Protein AF-A0A1G7CC05-F1 (afdb_monomer_lite)

InterPro domains:
  IPR002177 DNA-bind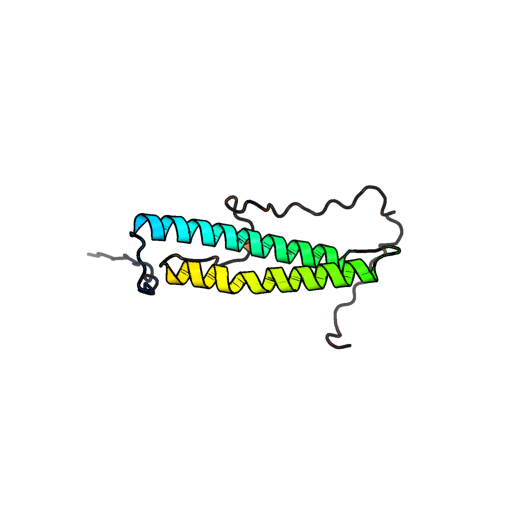ing protein Dps [PR01346] (52-68)
  IPR002177 DNA-binding protein Dps [PR01346] (76-92)
  IPR002177 DNA-binding protein Dps [PTHR42932] (4-104)
  IPR002177 DNA-binding protein Dps [cd01043] (36-100)
  IPR008331 Ferritin/DPS domain [PF00210] (36-103)
  IPR009078 Ferritin-like superfamily [SSF47240] (16-101)
  IPR012347 Ferritin-like [G3DSA:1.20.1260.10] (1-117)

pLDDT: mean 76.28, std 23.36, range [32.84, 98.62]

Sequence (134 aa):
MANTDSNRKGAAATNVTTPTDLGEDARREVSAGRTKLLADVFALFAKTKNFHWHVSGPHFRDYHLLLDDQAALVFAMIDPVAERARKLGGTTLRSIGEIASPQATLRQRRIVRGPGVNARGVATRQRIASDVHA

Foldseek 3Di:
DDDDDDPPPDPDDPQLAADDPDDLVRLAVLLVVLQLVLLQLVLLLVVLVVCLVPDDDPCNVVSNVVSVVVSVVSVVVNVVSQVSSRNSRHHHDDDPVSSCDPSHPNHPDPPDDPPPPDPDDPPDDDDDDDDDDD

Organism: NCBI:txid416944

Radius of gyration: 21.97 Å; chains: 1; bounding box: 52×51×57 Å

Secondary structure (DSSP, 8-state):
--------------------S--HHHHHHHHHHHHHHHHHHHHHHHHHHHHHHH--STTHHHHHHHHHHHHHHHHHHHHHHHHHHHHTT-----SHHHHTSTT-SS-----PPPTT------------------

Structure (mmCIF, N/CA/C/O backbone):
data_AF-A0A1G7CC05-F1
#
_entry.id   AF-A0A1G7CC05-F1
#
loop_
_atom_site.group_PDB
_atom_site.id
_atom_site.type_symbol
_atom_site.label_atom_id
_atom_site.label_alt_id
_atom_site.label_comp_id
_atom_site.label_asym_id
_atom_site.label_entity_id
_atom_site.label_seq_id
_atom_site.pdbx_PDB_ins_code
_atom_site.Cartn_x
_atom_site.Cartn_y
_atom_site.Cartn_z
_atom_site.occupancy
_atom_site.B_iso_or_equiv
_atom_site.auth_seq_id
_atom_site.auth_comp_id
_atom_site.auth_asym_id
_atom_site.auth_atom_id
_atom_site.pdbx_PDB_model_num
ATOM 1 N N . MET A 1 1 ? -20.043 40.626 31.666 1.00 44.69 1 MET A N 1
ATOM 2 C CA . MET A 1 1 ? -20.289 40.551 30.205 1.00 44.69 1 MET A CA 1
ATOM 3 C C . MET A 1 1 ? -18.911 40.538 29.549 1.00 44.69 1 MET A C 1
ATOM 5 O O . MET A 1 1 ? -18.160 41.449 29.838 1.00 44.69 1 MET A O 1
ATOM 9 N N . ALA A 1 2 ? -18.437 39.532 28.818 1.00 41.53 2 ALA A N 1
ATOM 10 C CA . AL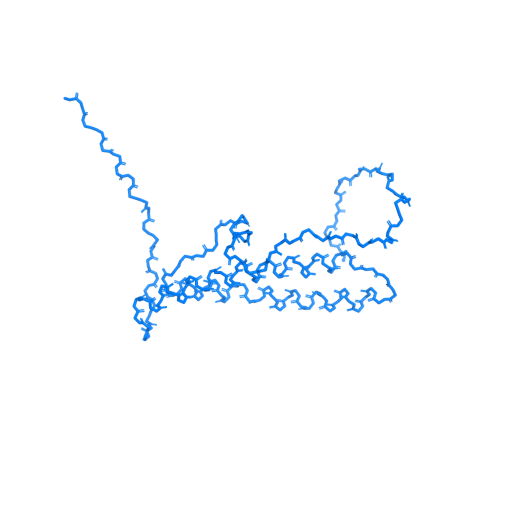A A 1 2 ? -19.110 38.563 27.965 1.00 41.53 2 ALA A CA 1
ATOM 11 C C . ALA A 1 2 ? -18.487 37.154 28.090 1.00 41.53 2 ALA A C 1
ATOM 13 O O . ALA A 1 2 ? -17.284 37.003 28.278 1.00 41.53 2 ALA A O 1
ATOM 14 N N . ASN A 1 3 ? -19.351 36.147 27.975 1.00 41.22 3 ASN A N 1
ATOM 15 C CA . ASN A 1 3 ? -19.036 34.736 27.779 1.00 41.22 3 ASN A CA 1
ATOM 16 C C . ASN A 1 3 ? -18.858 34.503 26.270 1.00 41.22 3 ASN A C 1
ATOM 18 O O . ASN A 1 3 ? -19.730 34.911 25.503 1.00 41.22 3 ASN A O 1
ATOM 22 N N . THR A 1 4 ? -17.771 33.863 25.840 1.00 46.50 4 THR A N 1
ATOM 23 C CA . THR A 1 4 ? -17.672 33.314 24.479 1.00 46.50 4 THR A CA 1
ATOM 24 C C . THR A 1 4 ? -17.233 31.859 24.546 1.00 46.50 4 THR A C 1
ATOM 26 O O . THR A 1 4 ? -16.058 31.509 24.619 1.00 46.50 4 THR A O 1
ATOM 29 N N . ASP A 1 5 ? -18.263 31.022 24.545 1.00 47.34 5 ASP A N 1
ATOM 30 C CA . ASP A 1 5 ? -18.245 29.603 24.247 1.00 47.34 5 ASP A CA 1
ATOM 31 C C . ASP A 1 5 ? -17.523 29.350 22.914 1.00 47.34 5 ASP A C 1
ATOM 33 O O . ASP A 1 5 ? -17.874 29.903 21.870 1.00 47.34 5 ASP A O 1
ATOM 37 N N . SER A 1 6 ? -16.483 28.525 22.945 1.00 46.16 6 SER A N 1
ATOM 38 C CA . SER A 1 6 ? -15.867 27.979 21.736 1.00 46.16 6 SER A CA 1
ATOM 39 C C . SER A 1 6 ? -15.562 26.497 21.920 1.00 46.16 6 SER A C 1
ATOM 41 O O . SER A 1 6 ? -14.482 25.999 21.605 1.00 46.16 6 SER A O 1
ATOM 43 N N . ASN A 1 7 ? -16.572 25.755 22.376 1.00 39.16 7 ASN A N 1
ATOM 44 C CA . ASN A 1 7 ? -16.609 24.308 22.232 1.00 39.16 7 ASN A CA 1
ATOM 45 C C . ASN A 1 7 ? -16.863 23.922 20.762 1.00 39.16 7 ASN A C 1
ATOM 47 O O . ASN A 1 7 ? -17.963 23.516 20.380 1.00 39.16 7 ASN A O 1
ATOM 51 N N . ARG A 1 8 ? -15.836 24.025 19.908 1.00 44.06 8 ARG A N 1
ATOM 52 C CA . ARG A 1 8 ? -15.834 23.315 18.619 1.00 44.06 8 ARG A CA 1
ATOM 53 C C . ARG A 1 8 ? -15.673 21.823 18.897 1.00 44.06 8 ARG A C 1
ATOM 55 O O . ARG A 1 8 ? -14.576 21.276 18.798 1.00 44.06 8 ARG A O 1
ATOM 62 N N . LYS A 1 9 ? -16.781 21.156 19.226 1.00 41.19 9 LYS A N 1
ATOM 63 C CA . LYS A 1 9 ? -16.885 19.699 19.133 1.00 41.19 9 LYS A CA 1
ATOM 64 C C . LYS A 1 9 ? -16.595 19.317 17.684 1.00 41.19 9 LYS A C 1
ATOM 66 O O . LYS A 1 9 ? -17.393 19.600 16.793 1.00 41.19 9 LYS A O 1
ATOM 71 N N . GLY A 1 10 ? -15.416 18.740 17.449 1.00 35.50 10 GLY A N 1
ATOM 72 C CA . GLY A 1 10 ? -15.043 18.183 16.156 1.00 35.50 10 GLY A CA 1
ATOM 73 C C . GLY A 1 10 ? -16.144 17.247 15.672 1.00 35.50 10 GLY A C 1
ATOM 74 O O . GLY A 1 10 ? -16.654 16.445 16.454 1.00 35.50 10 GLY A O 1
ATOM 75 N N . ALA A 1 11 ? -16.541 17.402 14.409 1.00 43.50 11 ALA A N 1
ATOM 76 C CA . ALA A 1 11 ? -17.566 16.589 13.773 1.00 43.50 11 ALA A CA 1
ATOM 77 C C . ALA A 1 11 ? -17.272 15.104 14.030 1.00 43.50 11 ALA A C 1
ATOM 79 O O . ALA A 1 11 ? -16.280 14.561 13.538 1.00 43.50 11 ALA A O 1
ATOM 80 N N . ALA A 1 12 ? -18.105 14.473 14.859 1.00 47.12 12 ALA A N 1
ATOM 81 C CA . ALA A 1 12 ? -18.017 13.054 15.139 1.00 47.12 12 ALA A CA 1
ATOM 82 C C . ALA A 1 12 ? -18.187 12.316 13.810 1.00 47.12 12 ALA A C 1
ATOM 84 O O . ALA A 1 12 ? -19.224 12.437 13.156 1.00 47.12 12 ALA A O 1
ATOM 85 N N . ALA A 1 13 ? -17.141 11.606 13.384 1.00 53.72 13 ALA A N 1
ATOM 86 C CA . ALA A 1 13 ? -17.218 10.727 12.231 1.00 53.72 13 ALA A CA 1
ATOM 87 C C . ALA A 1 13 ? -18.408 9.787 12.451 1.00 53.72 13 ALA A C 1
ATOM 89 O O . ALA A 1 13 ? -18.490 9.125 13.485 1.00 53.72 13 ALA A O 1
ATOM 90 N N . THR A 1 14 ? -19.353 9.783 11.516 1.00 52.47 14 THR A N 1
ATOM 91 C CA . THR A 1 14 ? -20.531 8.924 11.577 1.00 52.47 14 THR A CA 1
ATOM 92 C C . THR A 1 14 ? -20.066 7.476 11.709 1.00 52.47 14 THR A C 1
ATOM 94 O O . THR A 1 14 ? -19.380 6.942 10.834 1.00 52.47 14 THR A O 1
ATOM 97 N N . ASN A 1 15 ? -20.372 6.860 12.853 1.00 59.22 15 ASN A N 1
ATOM 98 C CA . ASN A 1 15 ? -20.041 5.466 13.104 1.00 59.22 15 ASN A CA 1
ATOM 99 C C . ASN A 1 15 ? -20.805 4.616 12.090 1.00 59.22 15 ASN A C 1
ATOM 101 O O . ASN A 1 15 ? -22.032 4.546 12.123 1.00 59.22 15 ASN A O 1
ATOM 105 N N . VAL A 1 16 ? -20.077 3.986 11.169 1.00 63.00 16 VAL A N 1
ATOM 106 C CA . VAL A 1 16 ? -20.636 2.946 10.306 1.00 63.00 16 VAL A CA 1
ATOM 107 C C . VAL A 1 16 ? -20.851 1.728 11.200 1.00 63.00 16 VAL A C 1
ATOM 109 O O . VAL A 1 16 ? -19.927 0.955 11.455 1.00 63.00 16 VAL A O 1
ATOM 112 N N . THR A 1 17 ? -22.050 1.605 11.764 1.00 65.12 17 THR A N 1
ATOM 113 C CA . THR A 1 17 ? -22.405 0.515 12.676 1.00 65.12 17 THR A CA 1
ATOM 114 C C . THR A 1 17 ? -22.606 -0.769 11.872 1.00 65.12 17 THR A C 1
ATOM 116 O O . THR A 1 17 ? -23.705 -1.056 11.407 1.00 65.12 17 THR A O 1
ATOM 119 N N . THR A 1 18 ? -21.528 -1.529 11.668 1.00 74.50 18 THR A N 1
ATOM 120 C CA . THR A 1 18 ? -21.580 -2.833 10.988 1.00 74.50 18 THR A CA 1
ATOM 121 C C . THR A 1 18 ? -21.705 -3.949 12.031 1.00 74.50 18 THR A C 1
ATOM 123 O O . THR A 1 18 ? -20.905 -3.957 12.971 1.00 74.50 18 THR A O 1
ATOM 126 N N . PRO A 1 19 ? -22.650 -4.900 11.891 1.00 80.94 19 PRO A N 1
ATOM 127 C CA . PRO A 1 19 ? -22.725 -6.070 12.765 1.00 80.94 19 PRO A CA 1
ATOM 128 C C . PRO A 1 19 ? -21.405 -6.854 12.770 1.00 80.94 19 PRO A C 1
ATOM 130 O O . PRO A 1 19 ? -20.817 -7.105 11.716 1.00 80.94 19 PRO A O 1
ATOM 133 N N . THR A 1 20 ? -20.914 -7.214 13.955 1.00 83.31 20 THR A N 1
ATOM 134 C CA . THR A 1 20 ? -19.677 -7.983 14.135 1.00 83.31 20 THR A CA 1
ATOM 135 C C . THR A 1 20 ? -19.671 -8.654 15.505 1.00 83.31 20 THR A C 1
ATOM 137 O O . THR A 1 20 ? -20.104 -8.049 16.480 1.00 83.31 20 THR A O 1
ATOM 140 N N . ASP A 1 21 ? -19.073 -9.842 15.600 1.00 89.12 21 ASP A N 1
ATOM 141 C CA . ASP A 1 21 ? -18.927 -10.589 16.866 1.00 89.12 21 ASP A CA 1
ATOM 142 C C . ASP A 1 21 ? -17.755 -10.088 17.735 1.00 89.12 21 ASP A C 1
ATOM 144 O O . ASP A 1 21 ? -17.330 -10.737 18.686 1.00 89.12 21 ASP A O 1
ATOM 148 N N . LEU A 1 22 ? -17.184 -8.931 17.385 1.00 87.88 22 LEU A N 1
ATOM 149 C CA . LEU A 1 22 ? -16.033 -8.354 18.070 1.00 87.88 22 LEU A CA 1
ATOM 150 C C . LEU A 1 22 ? -16.507 -7.339 19.107 1.00 87.88 22 LEU A C 1
ATOM 152 O O . LEU A 1 22 ? -17.237 -6.404 18.774 1.00 87.88 22 LEU A O 1
ATOM 156 N N . GLY A 1 23 ? -16.014 -7.479 20.339 1.00 90.56 23 GLY A N 1
ATOM 157 C CA . GLY A 1 23 ? -16.150 -6.447 21.365 1.00 90.56 23 GLY A CA 1
ATOM 158 C C . GLY A 1 23 ? -15.454 -5.141 20.964 1.00 90.56 23 GLY A C 1
ATOM 159 O O . GLY A 1 23 ? -14.579 -5.123 20.095 1.00 90.56 23 GLY A O 1
ATOM 160 N N . GLU A 1 24 ? -15.827 -4.038 21.610 1.00 89.44 24 GLU A N 1
ATOM 161 C CA . GLU A 1 24 ? -15.354 -2.692 21.252 1.00 89.44 24 GLU A CA 1
ATOM 162 C C . GLU A 1 24 ? -13.821 -2.559 21.289 1.00 89.44 24 GLU A C 1
ATOM 164 O O . GLU A 1 24 ? -13.220 -1.994 20.374 1.00 89.44 24 GLU A O 1
ATOM 169 N N . ASP A 1 25 ? -13.165 -3.151 22.292 1.00 91.25 25 ASP A N 1
ATOM 170 C CA . ASP A 1 25 ? -11.702 -3.151 22.394 1.00 91.25 25 ASP A CA 1
ATOM 171 C C . ASP A 1 25 ? -11.031 -3.865 21.220 1.00 91.25 25 ASP A C 1
ATOM 173 O O . ASP A 1 25 ? -10.124 -3.310 20.594 1.00 91.25 25 ASP A O 1
ATOM 177 N N . ALA A 1 26 ? -11.535 -5.046 20.856 1.00 91.75 26 ALA A N 1
ATOM 178 C CA . ALA A 1 26 ? -11.024 -5.809 19.723 1.00 91.75 26 ALA A CA 1
ATOM 179 C C . ALA A 1 26 ? -11.246 -5.063 18.398 1.00 91.75 26 ALA A C 1
ATOM 181 O O . ALA A 1 26 ? -10.363 -5.030 17.540 1.00 91.75 26 ALA A O 1
ATOM 182 N N . ARG A 1 27 ? -12.401 -4.405 18.224 1.00 92.12 27 ARG A N 1
ATOM 183 C CA . ARG A 1 27 ? -12.670 -3.570 17.041 1.00 92.12 27 ARG A CA 1
ATOM 184 C C . ARG A 1 27 ? -11.682 -2.415 16.937 1.00 92.12 27 ARG A C 1
ATOM 186 O O . ARG A 1 27 ? -11.122 -2.191 15.859 1.00 92.12 27 ARG A O 1
ATOM 193 N N . ARG A 1 28 ? -11.438 -1.711 18.046 1.00 90.38 28 ARG A N 1
ATOM 194 C CA . ARG A 1 28 ? -10.483 -0.600 18.107 1.00 90.38 28 ARG A CA 1
ATOM 195 C C . ARG A 1 28 ? -9.075 -1.069 17.752 1.00 90.38 28 ARG A C 1
ATOM 197 O O . ARG A 1 28 ? -8.465 -0.485 16.858 1.00 90.38 28 ARG A O 1
ATOM 204 N N . GLU A 1 29 ? -8.593 -2.136 18.382 1.00 92.75 29 GLU A N 1
ATOM 205 C CA . GLU A 1 29 ? -7.252 -2.678 18.139 1.00 92.75 29 GLU A CA 1
ATOM 206 C C . GLU A 1 29 ? -7.072 -3.143 16.687 1.00 92.75 29 GLU A C 1
ATOM 208 O O . GLU A 1 29 ? -6.135 -2.718 16.005 1.00 92.75 29 GLU A O 1
ATOM 213 N N . VAL A 1 30 ? -8.011 -3.939 16.165 1.00 92.50 30 VAL A N 1
ATOM 214 C CA . VAL A 1 30 ? -7.947 -4.442 14.785 1.00 92.50 30 VAL A CA 1
ATOM 215 C C . VAL A 1 30 ? -8.033 -3.297 13.775 1.00 92.50 30 VAL A C 1
ATOM 217 O O . VAL A 1 30 ? -7.315 -3.304 12.773 1.00 92.50 30 VAL A O 1
ATOM 220 N N . SER A 1 31 ? -8.887 -2.298 14.012 1.00 92.69 31 SER A N 1
ATOM 221 C CA . SER A 1 31 ? -8.996 -1.142 13.116 1.00 92.69 31 SER A CA 1
ATOM 222 C C . SER A 1 31 ? -7.712 -0.301 13.102 1.00 92.69 31 SER A C 1
ATOM 224 O O . SER A 1 31 ? -7.244 0.065 12.023 1.00 92.69 31 SER A O 1
ATOM 226 N N . ALA A 1 32 ? -7.076 -0.091 14.259 1.00 91.06 32 ALA A N 1
ATOM 227 C CA . ALA A 1 32 ? -5.790 0.595 14.358 1.00 91.06 32 ALA A CA 1
ATOM 228 C C . ALA A 1 32 ? -4.669 -0.184 13.644 1.00 91.06 32 ALA A C 1
ATOM 230 O O . ALA A 1 32 ? -3.907 0.397 12.864 1.00 91.06 32 ALA A O 1
ATOM 231 N N . GLY A 1 33 ? -4.613 -1.508 13.832 1.00 92.25 33 GLY A N 1
ATOM 232 C CA . GLY A 1 33 ? -3.682 -2.384 13.116 1.00 92.25 33 GLY A CA 1
ATOM 233 C C . GLY A 1 33 ? -3.869 -2.330 11.596 1.00 92.25 33 GLY A C 1
ATOM 234 O O . GLY A 1 33 ? -2.891 -2.277 10.850 1.00 92.25 33 GLY A O 1
ATOM 235 N N . ARG A 1 34 ? -5.118 -2.254 11.121 1.00 93.31 34 ARG A N 1
ATOM 236 C CA . ARG A 1 34 ? -5.426 -2.100 9.689 1.00 93.31 34 ARG A CA 1
ATOM 237 C C . ARG A 1 34 ? -5.008 -0.747 9.131 1.00 93.31 34 ARG A C 1
ATOM 239 O O . ARG A 1 34 ? -4.515 -0.705 8.011 1.00 93.31 34 ARG A O 1
ATOM 246 N N . THR A 1 35 ? -5.139 0.338 9.888 1.00 92.12 35 THR A N 1
ATOM 247 C CA . THR A 1 35 ? -4.650 1.657 9.452 1.00 92.12 35 THR A CA 1
ATOM 248 C C . THR A 1 35 ? -3.126 1.681 9.329 1.00 92.12 35 THR A C 1
ATOM 250 O O . THR A 1 35 ? -2.600 2.251 8.373 1.00 92.12 35 THR A O 1
ATOM 253 N N . LYS A 1 36 ? -2.408 0.985 10.220 1.00 92.31 36 LYS A N 1
ATOM 254 C CA . LYS A 1 36 ? -0.962 0.762 10.075 1.00 92.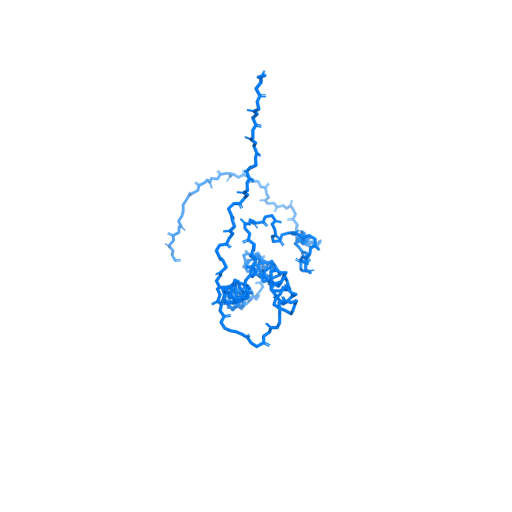31 36 LYS A CA 1
ATOM 255 C C . LYS A 1 36 ? -0.630 -0.081 8.837 1.00 92.31 36 LYS A C 1
ATOM 257 O O . LYS A 1 36 ? 0.232 0.308 8.053 1.00 92.31 36 LYS A O 1
ATOM 262 N N . LEU A 1 37 ? -1.333 -1.198 8.636 1.00 93.88 37 LEU A N 1
ATOM 263 C CA . LEU A 1 37 ? -1.164 -2.041 7.448 1.00 93.88 37 LEU A CA 1
ATOM 264 C C . LEU A 1 37 ? -1.417 -1.248 6.160 1.00 93.88 37 LEU A C 1
ATOM 266 O O . LEU A 1 37 ? -0.665 -1.386 5.204 1.00 93.88 37 LEU A O 1
ATOM 270 N N . LEU A 1 38 ? -2.435 -0.386 6.141 1.00 95.38 38 LEU A N 1
ATOM 271 C CA . LEU A 1 38 ? -2.747 0.466 4.998 1.00 95.38 38 LEU A CA 1
ATOM 272 C C . LEU A 1 38 ? -1.561 1.369 4.628 1.00 95.38 38 LEU A C 1
ATOM 274 O O . LEU A 1 38 ? -1.234 1.487 3.449 1.00 95.38 38 LEU A O 1
ATOM 278 N N . ALA A 1 39 ? -0.880 1.956 5.619 1.00 94.44 39 ALA A N 1
ATOM 279 C CA . ALA A 1 39 ? 0.325 2.753 5.378 1.00 94.44 39 ALA A CA 1
ATOM 280 C C . ALA A 1 39 ? 1.448 1.907 4.762 1.00 94.44 39 ALA A C 1
ATOM 282 O O . ALA A 1 39 ? 2.088 2.335 3.800 1.00 94.44 39 ALA A O 1
ATOM 283 N N . ASP A 1 40 ? 1.636 0.683 5.257 1.00 94.25 40 ASP A N 1
ATOM 284 C CA . ASP A 1 40 ? 2.626 -0.250 4.718 1.00 94.25 40 ASP A CA 1
ATOM 285 C C . ASP A 1 40 ? 2.294 -0.669 3.273 1.00 94.25 40 ASP A C 1
ATOM 287 O O . ASP A 1 40 ? 3.182 -0.667 2.421 1.00 94.25 40 ASP A O 1
ATOM 291 N N . VAL A 1 41 ? 1.024 -0.938 2.951 1.00 95.69 41 VAL A N 1
ATOM 292 C CA . VAL A 1 41 ? 0.578 -1.279 1.585 1.00 95.69 41 VAL A CA 1
ATOM 293 C C . VAL A 1 41 ? 0.824 -0.118 0.617 1.00 95.69 41 VAL A C 1
ATOM 295 O O . VAL A 1 41 ? 1.395 -0.329 -0.454 1.00 95.69 41 VAL A O 1
ATOM 298 N N . PHE A 1 42 ? 0.485 1.118 0.997 1.00 95.56 42 PHE A N 1
ATOM 299 C CA . PHE A 1 42 ? 0.797 2.300 0.184 1.00 95.56 42 PHE A CA 1
ATOM 300 C C . PHE A 1 42 ? 2.305 2.483 -0.018 1.00 95.56 42 PHE A C 1
ATOM 302 O O . PHE A 1 42 ? 2.756 2.778 -1.129 1.00 95.56 42 PHE A O 1
ATOM 309 N N . ALA A 1 43 ? 3.098 2.307 1.042 1.00 93.94 43 ALA A N 1
ATOM 310 C CA . ALA A 1 43 ? 4.547 2.418 0.956 1.00 93.94 43 ALA A CA 1
ATOM 311 C C . ALA A 1 43 ? 5.149 1.337 0.049 1.00 93.94 43 ALA A C 1
ATOM 313 O O . ALA A 1 43 ? 6.061 1.630 -0.728 1.00 93.94 43 ALA A O 1
ATOM 314 N N . LEU A 1 44 ? 4.636 0.107 0.119 1.00 95.06 44 LEU A N 1
ATOM 315 C CA . LEU A 1 44 ? 5.047 -0.988 -0.751 1.00 95.06 44 LEU A CA 1
ATOM 316 C C . LEU A 1 44 ? 4.699 -0.689 -2.211 1.00 95.06 44 LEU A C 1
ATOM 318 O O . LEU A 1 44 ? 5.589 -0.747 -3.053 1.00 95.06 44 LEU A O 1
ATOM 322 N N . PHE A 1 45 ? 3.460 -0.281 -2.497 1.00 96.56 45 PHE A N 1
ATOM 323 C CA . PHE A 1 45 ? 3.026 0.094 -3.846 1.00 96.56 45 PHE A CA 1
ATOM 324 C C . PHE A 1 45 ? 3.933 1.169 -4.458 1.00 96.56 45 PHE A C 1
ATOM 326 O O . PHE A 1 45 ? 4.477 0.995 -5.552 1.00 96.56 45 PHE A O 1
ATOM 333 N N . ALA A 1 46 ? 4.161 2.258 -3.717 1.00 95.19 46 ALA A N 1
ATOM 334 C CA . ALA A 1 46 ? 4.998 3.362 -4.172 1.00 95.19 46 ALA A CA 1
ATOM 335 C C . ALA A 1 46 ? 6.447 2.922 -4.447 1.00 95.19 46 ALA A C 1
ATOM 337 O O . ALA A 1 46 ? 7.067 3.392 -5.406 1.00 95.19 46 ALA A O 1
ATOM 338 N N . LYS A 1 47 ? 6.992 2.010 -3.632 1.00 94.38 47 LYS A N 1
ATOM 339 C CA . LYS A 1 47 ? 8.329 1.438 -3.845 1.00 94.38 47 LYS A CA 1
ATOM 340 C C . LYS A 1 47 ? 8.377 0.555 -5.083 1.00 94.38 47 LYS A C 1
ATOM 342 O O . LYS A 1 47 ? 9.292 0.718 -5.884 1.00 94.38 47 LYS A O 1
ATOM 347 N N . THR A 1 48 ? 7.406 -0.336 -5.261 1.00 96.38 48 THR A N 1
ATOM 348 C CA . THR A 1 48 ? 7.354 -1.237 -6.418 1.00 96.38 48 THR A CA 1
ATOM 349 C C . THR A 1 48 ? 7.281 -0.442 -7.720 1.00 96.38 48 THR A C 1
ATOM 351 O O . THR A 1 48 ? 8.088 -0.679 -8.620 1.00 96.38 48 THR A O 1
ATOM 354 N N . LYS A 1 49 ? 6.423 0.588 -7.792 1.00 97.62 49 LYS A N 1
ATOM 355 C CA . LYS A 1 49 ? 6.376 1.484 -8.960 1.00 97.62 49 LYS A CA 1
ATOM 356 C C . LYS A 1 49 ? 7.670 2.271 -9.152 1.00 97.62 49 LYS A C 1
ATOM 358 O O . LYS A 1 49 ? 8.125 2.408 -10.283 1.00 97.62 49 LYS A O 1
ATOM 363 N N . ASN A 1 50 ? 8.317 2.709 -8.069 1.00 95.75 50 ASN A N 1
ATOM 364 C CA . ASN A 1 50 ? 9.639 3.328 -8.170 1.00 95.75 50 ASN A CA 1
ATOM 365 C C . ASN A 1 50 ? 10.669 2.393 -8.811 1.00 95.75 50 ASN A C 1
ATOM 367 O O . ASN A 1 50 ? 11.407 2.840 -9.685 1.00 95.75 50 ASN A O 1
ATOM 371 N N . PHE A 1 51 ? 10.723 1.118 -8.420 1.00 95.62 51 PHE A N 1
ATOM 372 C CA . PHE A 1 51 ? 11.614 0.153 -9.067 1.00 95.62 51 PHE A CA 1
ATOM 373 C C . PHE A 1 51 ? 11.231 -0.081 -10.527 1.00 95.62 51 PHE A C 1
ATOM 375 O O . PHE A 1 51 ? 12.103 -0.043 -11.385 1.00 95.62 51 PHE A O 1
ATOM 382 N N . HIS A 1 52 ? 9.944 -0.238 -10.827 1.00 96.75 52 HIS A N 1
ATOM 383 C CA . HIS A 1 52 ? 9.447 -0.411 -12.193 1.00 96.75 52 HIS A CA 1
ATOM 384 C C . HIS A 1 52 ? 9.857 0.744 -13.126 1.00 96.75 52 HIS A C 1
ATOM 386 O O . HIS A 1 52 ? 10.240 0.501 -14.269 1.00 96.75 52 HIS A O 1
ATOM 392 N N . TRP A 1 53 ? 9.838 1.991 -12.641 1.00 97.88 53 TRP A N 1
ATOM 393 C CA . TRP A 1 53 ? 10.259 3.157 -13.428 1.00 97.88 53 TRP A CA 1
ATOM 394 C C . TRP A 1 53 ? 11.775 3.270 -13.613 1.00 97.88 53 TRP A C 1
ATOM 396 O O . TRP A 1 53 ? 12.223 3.864 -14.589 1.00 97.88 53 TRP A O 1
ATOM 406 N N . HIS A 1 54 ? 12.568 2.744 -12.675 1.00 95.56 54 HIS A N 1
ATOM 407 C CA . HIS A 1 54 ? 14.021 2.960 -12.640 1.00 95.56 54 HIS A CA 1
ATOM 408 C C . HIS A 1 54 ? 14.852 1.692 -12.890 1.00 95.56 54 HIS A C 1
ATOM 410 O O . HIS A 1 54 ? 16.084 1.754 -12.852 1.00 95.56 54 HIS A O 1
ATOM 416 N N . VAL A 1 55 ? 14.215 0.544 -13.131 1.00 94.50 55 VAL A N 1
ATOM 417 C CA . VAL A 1 55 ? 14.908 -0.689 -13.514 1.00 94.50 55 VAL A CA 1
ATOM 418 C C . VAL A 1 55 ? 15.573 -0.507 -14.880 1.00 94.50 55 VAL A C 1
ATOM 420 O O . VAL A 1 55 ? 15.049 0.160 -15.765 1.00 94.50 55 VAL A O 1
ATOM 423 N N . SER A 1 56 ? 16.767 -1.072 -15.042 1.00 93.38 56 SER A N 1
ATOM 424 C CA . SER A 1 56 ? 17.556 -1.021 -16.277 1.00 93.38 56 SER A CA 1
ATOM 425 C C . SER A 1 56 ? 18.461 -2.255 -16.374 1.00 93.38 56 SER A C 1
ATOM 427 O O . SER A 1 56 ? 18.681 -2.942 -15.376 1.00 93.38 56 SER A O 1
ATOM 429 N N . GLY A 1 57 ? 18.975 -2.550 -17.571 1.00 95.19 57 GLY A N 1
ATOM 430 C CA . GLY A 1 57 ? 19.884 -3.674 -17.829 1.00 95.19 57 GLY A CA 1
ATOM 431 C C . GLY A 1 57 ? 19.311 -4.737 -18.780 1.00 95.19 57 GLY A C 1
ATOM 432 O O . GLY A 1 57 ? 18.218 -4.553 -19.315 1.00 95.19 57 GLY A O 1
ATOM 433 N N . PRO A 1 58 ? 20.034 -5.856 -18.995 1.00 96.56 58 PRO A N 1
ATOM 434 C CA . PRO A 1 58 ? 19.673 -6.886 -19.981 1.00 96.56 58 PRO A CA 1
ATOM 435 C C . PRO A 1 58 ? 18.290 -7.522 -19.776 1.00 96.56 58 PRO A C 1
ATOM 437 O O . PRO A 1 58 ? 17.671 -7.970 -20.732 1.00 96.56 58 PRO A O 1
ATOM 440 N N . HIS A 1 59 ? 17.790 -7.515 -18.538 1.00 94.19 59 HIS A N 1
ATOM 441 C CA . HIS A 1 59 ? 16.486 -8.067 -18.153 1.00 94.19 59 HIS A CA 1
ATOM 442 C C . HIS A 1 59 ? 15.418 -6.984 -17.928 1.00 94.19 59 HIS A C 1
ATOM 444 O O . HIS A 1 59 ? 14.446 -7.216 -17.211 1.00 94.19 59 HIS A O 1
ATOM 450 N N . PHE A 1 60 ? 15.604 -5.783 -18.497 1.00 96.81 60 PHE A N 1
ATOM 451 C CA . PHE A 1 60 ? 14.706 -4.641 -18.295 1.00 96.81 60 PHE A CA 1
ATOM 452 C C . PHE A 1 60 ? 13.235 -5.014 -18.488 1.00 96.81 60 PHE A C 1
ATOM 454 O O . PHE A 1 60 ? 12.435 -4.778 -17.592 1.00 96.81 60 PHE A O 1
ATOM 461 N N . ARG A 1 61 ? 12.892 -5.621 -19.631 1.00 96.94 61 ARG A N 1
ATOM 462 C CA . ARG A 1 61 ? 11.501 -5.920 -19.988 1.00 96.94 61 ARG A CA 1
ATOM 463 C C . ARG A 1 61 ? 10.835 -6.837 -18.964 1.00 96.94 61 ARG A C 1
ATOM 465 O O . ARG A 1 61 ? 9.747 -6.523 -18.495 1.00 96.94 61 ARG A O 1
ATOM 472 N N . ASP A 1 62 ? 11.493 -7.933 -18.606 1.00 97.31 62 ASP A N 1
ATOM 473 C CA . ASP A 1 62 ? 10.914 -8.948 -17.724 1.00 97.31 62 ASP A CA 1
ATOM 474 C C . ASP A 1 62 ? 10.691 -8.390 -16.319 1.00 97.31 62 ASP A C 1
ATOM 476 O O . ASP A 1 62 ? 9.610 -8.545 -15.754 1.00 97.31 62 ASP A O 1
ATOM 480 N N . TYR A 1 63 ? 11.671 -7.659 -15.777 1.00 97.12 63 TYR A N 1
ATOM 481 C CA . TYR A 1 63 ? 11.508 -7.014 -14.476 1.00 97.12 63 TYR A CA 1
ATOM 482 C C . TYR A 1 63 ? 10.517 -5.854 -14.509 1.00 97.12 63 TYR A C 1
ATOM 484 O O . TYR A 1 63 ? 9.777 -5.672 -13.547 1.00 97.12 63 TYR A O 1
ATOM 492 N N . HIS A 1 64 ? 10.472 -5.079 -15.592 1.00 97.25 64 HIS A N 1
ATOM 493 C CA . HIS A 1 64 ? 9.519 -3.985 -15.737 1.00 97.25 64 HIS A CA 1
ATOM 494 C C . HIS A 1 64 ? 8.076 -4.501 -15.698 1.00 97.25 64 HIS A C 1
ATOM 496 O O . HIS A 1 64 ? 7.276 -3.969 -14.929 1.00 97.25 64 HIS A O 1
ATOM 502 N N . LEU A 1 65 ? 7.770 -5.566 -16.446 1.00 98.38 65 LEU A N 1
ATOM 503 C CA . LEU A 1 65 ? 6.446 -6.195 -16.446 1.00 98.38 65 LEU A CA 1
ATOM 504 C C . LEU A 1 65 ? 6.134 -6.861 -15.100 1.00 98.38 65 LEU A C 1
ATOM 506 O O . LEU A 1 65 ? 5.094 -6.581 -14.514 1.00 98.38 65 LEU A O 1
ATOM 510 N N . LEU A 1 66 ? 7.069 -7.644 -14.550 1.00 98.19 66 LEU A N 1
ATOM 511 C CA . LEU A 1 66 ? 6.892 -8.298 -13.249 1.00 98.19 66 LEU A CA 1
ATOM 512 C C . LEU A 1 66 ? 6.581 -7.295 -12.129 1.00 98.19 66 LEU A C 1
ATOM 514 O O . LEU A 1 66 ? 5.708 -7.534 -11.296 1.00 98.19 66 LEU A O 1
ATOM 518 N N . LEU A 1 67 ? 7.310 -6.178 -12.081 1.00 98.12 67 LEU A N 1
ATOM 519 C CA . LEU A 1 67 ? 7.096 -5.148 -11.067 1.00 98.12 67 LEU A CA 1
ATOM 520 C C . LEU A 1 67 ? 5.764 -4.413 -11.276 1.00 98.12 67 LEU A C 1
ATOM 522 O O . LEU A 1 67 ? 5.177 -3.961 -10.295 1.00 98.12 67 LEU A O 1
ATOM 526 N N . ASP A 1 68 ? 5.272 -4.297 -12.511 1.00 98.38 68 ASP A N 1
ATOM 527 C CA . ASP A 1 68 ? 3.955 -3.707 -12.768 1.00 98.38 68 ASP A CA 1
ATOM 528 C C . ASP A 1 68 ? 2.822 -4.633 -12.317 1.00 98.38 68 ASP A C 1
ATOM 530 O O . ASP A 1 68 ? 1.931 -4.197 -11.586 1.00 98.38 68 ASP A O 1
ATOM 534 N N . ASP A 1 69 ? 2.924 -5.928 -12.627 1.00 98.62 69 ASP A N 1
ATOM 535 C CA . ASP A 1 69 ? 1.980 -6.950 -12.162 1.00 98.62 69 ASP A CA 1
ATOM 536 C C . ASP A 1 69 ? 1.922 -6.985 -10.627 1.00 98.62 69 ASP A C 1
ATOM 538 O O . ASP A 1 69 ? 0.850 -6.959 -10.017 1.00 98.62 69 ASP A O 1
ATOM 542 N N . GLN A 1 70 ? 3.085 -6.962 -9.970 1.00 98.44 70 GLN A N 1
ATOM 543 C CA . GLN A 1 70 ? 3.160 -6.875 -8.511 1.00 98.44 70 GLN A CA 1
ATOM 544 C C . GLN A 1 70 ? 2.546 -5.577 -7.981 1.00 98.44 70 GLN A C 1
ATOM 546 O O . GLN A 1 70 ? 1.841 -5.602 -6.970 1.00 98.44 70 GLN A O 1
ATOM 551 N N . ALA A 1 71 ? 2.790 -4.439 -8.634 1.00 98.31 71 ALA A N 1
ATOM 552 C CA . ALA A 1 71 ? 2.201 -3.171 -8.221 1.00 98.31 71 ALA A CA 1
ATOM 553 C C . ALA A 1 71 ? 0.671 -3.191 -8.342 1.00 98.31 71 ALA A C 1
ATOM 555 O O . ALA A 1 71 ? 0.003 -2.689 -7.439 1.00 98.31 71 ALA A O 1
ATOM 556 N N . ALA A 1 72 ? 0.117 -3.810 -9.388 1.00 98.50 72 ALA A N 1
ATOM 557 C CA . ALA A 1 72 ? -1.324 -3.980 -9.553 1.00 98.50 72 ALA A CA 1
ATOM 558 C C . ALA A 1 72 ? -1.932 -4.827 -8.423 1.00 98.50 72 ALA A C 1
ATOM 560 O O . ALA A 1 72 ? -2.934 -4.429 -7.823 1.00 98.50 72 ALA A O 1
ATOM 561 N N . LEU A 1 73 ? -1.284 -5.940 -8.058 1.00 98.31 73 LEU A N 1
ATOM 562 C CA . LEU A 1 73 ? -1.707 -6.772 -6.925 1.00 98.31 73 LEU A CA 1
ATOM 563 C C . LEU A 1 73 ? -1.675 -5.997 -5.600 1.00 98.31 73 LEU A C 1
ATOM 565 O O . LEU A 1 73 ? -2.610 -6.089 -4.807 1.00 98.31 73 LEU A O 1
ATOM 569 N N . VAL A 1 74 ? -0.627 -5.202 -5.361 1.00 97.81 74 VAL A N 1
ATOM 570 C CA . VAL A 1 74 ? -0.526 -4.388 -4.138 1.00 97.81 74 VAL A CA 1
ATOM 571 C C . VAL A 1 74 ? -1.558 -3.263 -4.124 1.00 97.81 74 VAL A C 1
ATOM 573 O O . VAL A 1 74 ? -2.169 -3.013 -3.085 1.00 97.81 74 VAL A O 1
ATOM 576 N N . PHE A 1 75 ? -1.802 -2.618 -5.264 1.00 97.94 75 PHE A N 1
ATOM 577 C CA . PHE A 1 75 ? -2.816 -1.575 -5.395 1.00 97.94 75 PHE A CA 1
ATOM 578 C C . PHE A 1 75 ? -4.218 -2.106 -5.077 1.00 97.94 75 PHE A C 1
ATOM 580 O O . PHE A 1 75 ? -4.954 -1.480 -4.313 1.00 97.94 75 PHE A O 1
ATOM 587 N N . ALA A 1 76 ? -4.551 -3.302 -5.567 1.00 98.12 76 ALA A N 1
ATOM 588 C CA . ALA A 1 76 ? -5.829 -3.957 -5.297 1.00 98.12 76 ALA A CA 1
ATOM 589 C C . ALA A 1 76 ? -6.067 -4.265 -3.803 1.00 98.12 76 ALA A C 1
ATOM 591 O O . ALA A 1 76 ? -7.211 -4.445 -3.392 1.00 98.12 76 ALA A O 1
ATOM 592 N N . MET A 1 77 ? -5.020 -4.294 -2.967 1.00 97.12 77 MET A N 1
ATOM 593 C CA . MET A 1 77 ? -5.162 -4.477 -1.516 1.00 97.12 77 MET A CA 1
ATOM 594 C C . MET A 1 77 ? -5.538 -3.194 -0.762 1.00 97.12 77 MET A C 1
ATOM 596 O O . MET A 1 77 ? -6.032 -3.285 0.364 1.00 97.12 77 MET A O 1
ATOM 600 N N . ILE A 1 78 ? -5.305 -2.009 -1.336 1.00 95.94 78 ILE A N 1
ATOM 601 C CA . ILE A 1 78 ? -5.465 -0.722 -0.636 1.00 95.94 78 ILE A CA 1
ATOM 602 C C . ILE A 1 78 ? -6.907 -0.532 -0.158 1.00 95.94 78 ILE A C 1
ATOM 604 O O . ILE A 1 78 ? -7.145 -0.295 1.030 1.00 95.94 78 ILE A O 1
ATOM 608 N N . ASP A 1 79 ? -7.862 -0.660 -1.076 1.00 96.88 79 ASP A N 1
ATOM 609 C CA . ASP A 1 79 ? -9.268 -0.381 -0.800 1.00 96.88 79 ASP A CA 1
ATOM 610 C C . ASP A 1 79 ? -9.891 -1.390 0.189 1.00 96.88 79 ASP A C 1
ATOM 612 O O . ASP A 1 79 ? -10.364 -0.957 1.245 1.00 96.88 79 ASP A O 1
ATOM 616 N N . PRO A 1 80 ? -9.760 -2.723 0.009 1.00 97.06 80 PRO A N 1
ATOM 617 C CA . PRO A 1 80 ? -10.285 -3.692 0.974 1.00 97.06 80 PRO A CA 1
ATOM 618 C C . PRO A 1 80 ? -9.736 -3.516 2.399 1.00 97.06 80 PRO A C 1
ATOM 620 O O . PRO A 1 80 ? -10.458 -3.725 3.383 1.00 97.06 80 PRO A O 1
ATOM 623 N N . VAL A 1 81 ? -8.463 -3.125 2.545 1.00 95.62 81 VAL A N 1
ATOM 624 C CA . VAL A 1 81 ? -7.858 -2.859 3.860 1.00 95.62 81 VAL A CA 1
ATOM 625 C C . VAL A 1 81 ? -8.464 -1.604 4.492 1.00 95.62 81 VAL A C 1
ATOM 627 O O . VAL A 1 81 ? -8.845 -1.645 5.670 1.00 95.62 81 VAL A O 1
ATOM 630 N N . ALA A 1 82 ? -8.587 -0.520 3.723 1.00 95.44 82 ALA A N 1
ATOM 631 C CA . ALA A 1 82 ? -9.163 0.742 4.180 1.00 95.44 82 ALA A CA 1
ATOM 632 C C . ALA A 1 82 ? -10.644 0.590 4.551 1.00 95.44 82 ALA A C 1
ATOM 634 O O . ALA A 1 82 ? -11.047 0.941 5.667 1.00 95.44 82 ALA A O 1
ATOM 635 N N . GLU A 1 83 ? -11.447 -0.001 3.666 1.00 95.06 83 GLU A N 1
ATOM 636 C CA . GLU A 1 83 ? -12.866 -0.236 3.909 1.00 95.06 83 GLU A CA 1
ATOM 637 C C . GLU A 1 83 ? -13.090 -1.088 5.153 1.00 95.06 83 GLU A C 1
ATOM 639 O O . GLU A 1 83 ? -13.991 -0.810 5.947 1.00 95.06 83 GLU A O 1
ATOM 644 N N . ARG A 1 84 ? -12.271 -2.126 5.369 1.00 92.69 84 ARG A N 1
ATOM 645 C CA . ARG A 1 84 ? -12.445 -2.981 6.545 1.00 92.69 8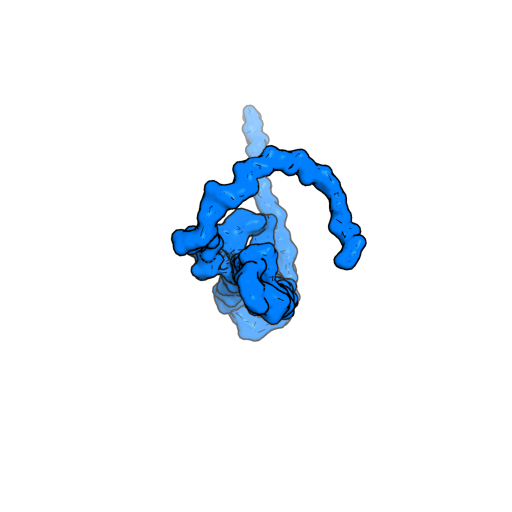4 ARG A CA 1
ATOM 646 C C . ARG A 1 84 ? -12.107 -2.255 7.844 1.00 92.69 84 ARG A C 1
ATOM 648 O O . ARG A 1 84 ? -12.786 -2.491 8.842 1.00 92.69 84 ARG A O 1
ATOM 655 N N . ALA A 1 85 ? -11.115 -1.364 7.842 1.00 92.12 85 ALA A N 1
ATOM 656 C CA . ALA A 1 85 ? -10.854 -0.499 8.992 1.00 92.12 85 ALA A CA 1
ATOM 657 C C . ALA A 1 85 ? -12.069 0.397 9.297 1.00 92.12 85 ALA A C 1
ATOM 659 O O . ALA A 1 85 ? -12.495 0.476 10.451 1.00 92.12 85 ALA A O 1
ATOM 660 N N . ARG A 1 86 ? -12.686 0.987 8.259 1.00 93.31 86 ARG A N 1
ATOM 661 C CA . ARG A 1 86 ? -13.899 1.815 8.389 1.00 93.31 86 ARG A CA 1
ATOM 662 C C . ARG A 1 86 ? -15.118 1.025 8.865 1.00 93.31 86 ARG A C 1
ATOM 664 O O . ARG A 1 86 ? -15.827 1.505 9.744 1.00 93.31 86 ARG A O 1
ATOM 671 N N . LYS A 1 87 ? -15.343 -0.186 8.342 1.00 91.75 87 LYS A N 1
ATOM 672 C CA . LYS A 1 87 ? -16.455 -1.079 8.736 1.00 91.75 87 LYS A CA 1
ATOM 673 C C . LYS A 1 87 ? -16.392 -1.472 10.217 1.00 91.75 87 LYS A C 1
ATOM 675 O O . LYS A 1 87 ? -17.427 -1.688 10.834 1.00 91.75 87 LYS A O 1
ATOM 680 N N . LEU A 1 88 ? -15.193 -1.526 10.804 1.00 90.31 88 LEU A N 1
ATOM 681 C CA . LEU A 1 88 ? -15.007 -1.773 12.239 1.00 90.31 88 LEU A CA 1
ATOM 682 C C . LEU A 1 88 ? -15.233 -0.526 13.114 1.00 90.31 88 LEU A C 1
ATOM 684 O O . LEU A 1 88 ? -15.260 -0.655 14.337 1.00 90.31 88 LEU A O 1
ATOM 688 N N . GLY A 1 89 ? -15.448 0.652 12.520 1.00 87.81 89 GLY A N 1
ATOM 689 C CA . GLY A 1 89 ? -15.617 1.932 13.221 1.00 87.81 89 GLY A CA 1
ATOM 690 C C . GLY A 1 89 ? -14.327 2.747 13.371 1.00 87.81 89 GLY A C 1
ATOM 691 O O . GLY A 1 89 ? -14.355 3.832 13.942 1.00 87.81 89 GLY A O 1
ATOM 692 N N . GLY A 1 90 ? -13.197 2.262 12.848 1.00 87.31 90 GLY A N 1
ATOM 693 C CA . GLY A 1 90 ? -11.934 2.997 12.882 1.00 87.31 90 GLY A CA 1
ATOM 694 C C . GLY A 1 90 ? -11.828 4.066 11.794 1.00 87.31 90 GLY A C 1
ATOM 695 O O . GLY A 1 90 ? -12.578 4.086 10.817 1.00 87.31 90 GLY A O 1
ATOM 696 N N . THR A 1 91 ? -10.845 4.952 11.934 1.00 90.56 91 THR A N 1
ATOM 697 C CA . THR A 1 91 ? -10.464 5.928 10.903 1.00 90.56 91 THR A CA 1
ATOM 698 C C . THR A 1 91 ? -9.242 5.450 10.125 1.00 90.56 91 THR A C 1
ATOM 700 O O . THR A 1 91 ? -8.405 4.735 10.667 1.00 90.56 91 THR A O 1
ATOM 703 N N . THR A 1 92 ? -9.104 5.890 8.877 1.00 92.06 92 THR A N 1
ATOM 704 C CA . THR A 1 92 ? -7.990 5.538 7.982 1.00 92.06 92 THR A CA 1
ATOM 705 C C . THR A 1 92 ? -7.057 6.723 7.752 1.00 92.06 92 THR A C 1
ATOM 707 O O . THR A 1 92 ? -7.309 7.815 8.266 1.00 92.06 92 THR A O 1
ATOM 710 N N . LEU A 1 93 ? -6.018 6.500 6.940 1.00 92.62 93 LEU A N 1
ATOM 711 C CA . LEU A 1 93 ? -5.118 7.547 6.468 1.00 92.62 93 LEU A CA 1
ATOM 712 C C . LEU A 1 93 ? -5.892 8.666 5.756 1.00 92.62 93 LEU A C 1
ATOM 714 O O . LEU A 1 93 ? -6.832 8.396 5.003 1.00 92.62 93 LEU A O 1
ATOM 718 N N . ARG A 1 94 ? -5.480 9.910 5.985 1.00 92.06 94 ARG A N 1
ATOM 719 C CA . ARG A 1 94 ? -6.093 11.140 5.454 1.00 92.06 94 ARG A CA 1
ATOM 720 C C . ARG A 1 94 ? -5.113 12.018 4.689 1.00 92.06 94 ARG A C 1
ATOM 722 O O . ARG A 1 94 ? -5.515 13.017 4.101 1.00 92.06 94 ARG A O 1
ATOM 729 N N . SER A 1 95 ? -3.830 11.676 4.703 1.00 91.81 95 SER A N 1
ATOM 730 C CA . SER A 1 95 ? -2.805 12.412 3.973 1.00 91.81 95 SER A CA 1
ATOM 731 C C . SER A 1 95 ? -1.627 11.517 3.605 1.00 91.81 95 SER A C 1
ATOM 733 O O . SER A 1 95 ? -1.382 10.486 4.230 1.00 91.81 95 SER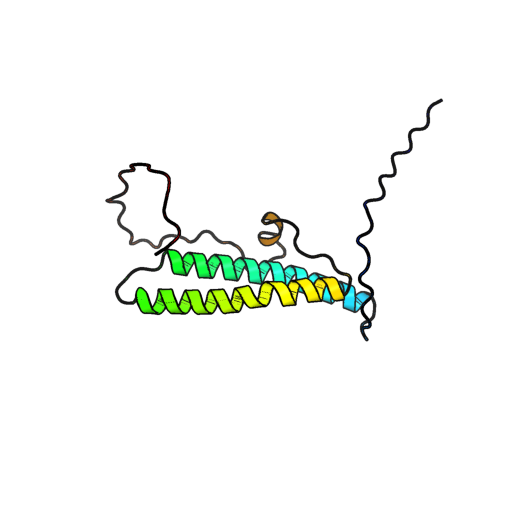 A O 1
ATOM 735 N N . ILE A 1 96 ? -0.846 11.951 2.613 1.00 88.75 96 ILE A N 1
ATOM 736 C CA . ILE A 1 96 ? 0.400 11.276 2.224 1.00 88.75 96 ILE A CA 1
ATOM 737 C C . ILE A 1 96 ? 1.407 11.271 3.386 1.00 88.75 96 ILE A C 1
ATOM 739 O O . ILE A 1 96 ? 2.144 10.303 3.557 1.00 88.75 96 ILE A O 1
ATOM 743 N N . GLY A 1 97 ? 1.412 12.315 4.222 1.00 88.50 97 GLY A N 1
ATOM 744 C CA . GLY A 1 97 ? 2.284 12.391 5.397 1.00 88.50 97 GLY A CA 1
ATOM 745 C C . GLY A 1 97 ? 2.046 11.253 6.394 1.00 88.50 97 GLY A C 1
ATOM 746 O O . GLY A 1 97 ? 2.993 10.760 7.002 1.00 88.50 97 GLY A O 1
ATOM 747 N N . GLU A 1 98 ? 0.809 10.767 6.503 1.00 89.81 98 GLU A N 1
ATOM 748 C CA . GLU A 1 98 ? 0.466 9.654 7.394 1.00 89.81 98 GLU A CA 1
ATOM 749 C C . GLU A 1 98 ? 0.975 8.298 6.884 1.00 89.81 98 GLU A C 1
ATOM 751 O O . GLU A 1 98 ? 1.258 7.419 7.696 1.00 89.81 98 GLU A O 1
ATOM 756 N N . ILE A 1 99 ? 1.198 8.139 5.571 1.00 87.69 99 ILE A N 1
ATOM 757 C CA . ILE A 1 99 ? 1.862 6.948 5.004 1.00 87.69 99 ILE A CA 1
ATOM 758 C C . ILE A 1 99 ? 3.305 6.847 5.527 1.00 87.69 99 ILE A C 1
ATOM 760 O O . ILE A 1 99 ? 3.818 5.756 5.760 1.00 87.69 99 ILE A O 1
ATOM 764 N N . ALA A 1 100 ? 3.967 7.990 5.734 1.00 80.50 100 ALA A N 1
ATOM 765 C CA . ALA A 1 100 ? 5.335 8.071 6.244 1.00 80.50 100 ALA A CA 1
ATOM 766 C C . ALA A 1 100 ? 5.421 8.114 7.785 1.00 80.50 100 ALA A C 1
ATOM 768 O O . ALA A 1 100 ? 6.515 8.289 8.331 1.00 80.50 100 ALA A O 1
ATOM 769 N N . SER A 1 101 ? 4.291 7.959 8.486 1.00 73.81 101 SER A N 1
ATOM 770 C CA . SER A 1 101 ? 4.222 7.975 9.951 1.00 73.81 101 SER A CA 1
ATOM 771 C C . SER A 1 101 ? 5.188 6.951 10.576 1.00 73.81 101 SER A C 1
ATOM 773 O O . SER A 1 101 ? 5.355 5.857 10.032 1.00 73.81 101 SER A O 1
ATOM 775 N N . PRO A 1 102 ? 5.786 7.228 11.756 1.00 61.19 102 PRO A N 1
ATOM 776 C CA . PRO A 1 102 ? 6.646 6.278 12.475 1.00 61.19 102 PRO A CA 1
ATOM 777 C C . PRO A 1 102 ? 5.999 4.921 12.767 1.00 61.19 102 PRO A C 1
ATOM 779 O O . PRO A 1 102 ? 6.705 3.960 13.064 1.00 61.19 102 PRO A O 1
ATOM 782 N N . GLN A 1 103 ? 4.670 4.860 12.717 1.00 62.16 103 GLN A N 1
ATOM 783 C CA . GLN A 1 103 ? 3.890 3.652 12.950 1.00 62.16 103 GLN A CA 1
ATOM 784 C C . GLN A 1 103 ? 3.965 2.677 11.770 1.00 62.16 103 GLN A C 1
ATOM 786 O O . GLN A 1 103 ? 3.812 1.478 11.999 1.00 62.16 103 GLN A O 1
ATOM 791 N N . ALA A 1 104 ? 4.236 3.154 10.548 1.00 70.50 104 ALA A N 1
ATOM 792 C CA . ALA A 1 104 ? 4.467 2.302 9.387 1.00 70.50 104 ALA A CA 1
ATOM 793 C C . ALA A 1 104 ? 5.741 1.466 9.588 1.00 70.50 104 ALA A C 1
ATOM 795 O O . ALA A 1 104 ? 6.806 1.976 9.954 1.00 70.50 104 ALA A O 1
ATOM 796 N N . THR A 1 105 ? 5.632 0.165 9.347 1.00 74.56 105 THR A N 1
ATOM 797 C CA . THR A 1 105 ? 6.753 -0.776 9.438 1.00 74.56 105 THR A CA 1
ATOM 798 C C . THR A 1 105 ? 7.693 -0.596 8.249 1.00 74.56 105 THR A C 1
ATOM 800 O O . THR A 1 105 ? 8.921 -0.610 8.386 1.00 74.56 105 THR A O 1
ATOM 803 N N . LEU A 1 106 ? 7.125 -0.376 7.063 1.00 70.25 106 LEU A N 1
ATOM 804 C CA . LEU A 1 106 ? 7.858 -0.174 5.826 1.00 70.25 106 LEU A CA 1
ATOM 805 C C . LEU A 1 106 ? 8.303 1.279 5.711 1.00 70.25 106 LEU A C 1
ATOM 807 O O . LEU A 1 106 ? 7.677 2.111 5.059 1.00 70.25 106 LEU A O 1
ATOM 811 N N . ARG A 1 107 ? 9.474 1.578 6.277 1.00 67.25 107 ARG A N 1
ATOM 812 C CA . ARG A 1 107 ? 10.072 2.909 6.124 1.00 67.25 107 ARG A CA 1
ATOM 813 C C . ARG A 1 107 ? 10.314 3.245 4.655 1.00 67.25 107 ARG A C 1
ATOM 815 O O . ARG A 1 107 ? 10.964 2.480 3.935 1.00 67.25 107 ARG A O 1
ATOM 822 N N . GLN A 1 108 ? 9.863 4.422 4.238 1.00 61.09 108 GLN A N 1
ATOM 823 C CA . GLN A 1 108 ? 10.230 5.081 2.983 1.00 61.09 108 GLN A CA 1
ATOM 824 C C . GLN A 1 108 ? 11.714 5.502 3.057 1.00 61.09 108 GLN A C 1
ATOM 826 O O . GLN A 1 108 ? 12.042 6.661 3.291 1.00 61.09 108 GLN A O 1
ATOM 831 N N . ARG A 1 109 ? 12.647 4.544 2.973 1.00 64.75 109 ARG A N 1
ATOM 832 C CA . ARG A 1 109 ? 14.080 4.858 2.883 1.00 64.75 109 ARG A CA 1
ATOM 833 C C . ARG A 1 109 ? 14.375 5.398 1.487 1.00 64.75 109 ARG A C 1
ATOM 835 O O . ARG A 1 109 ? 13.857 4.873 0.504 1.00 64.75 109 ARG A O 1
ATOM 842 N N . ARG A 1 1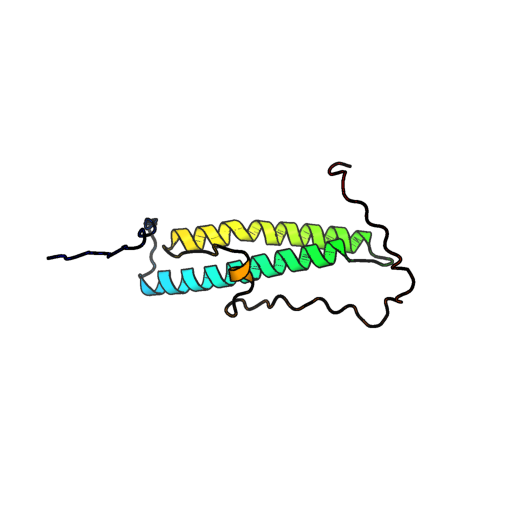10 ? 15.242 6.412 1.406 1.00 58.47 110 ARG A N 1
ATOM 843 C CA . ARG A 1 110 ? 15.784 6.897 0.132 1.00 58.47 110 ARG A CA 1
ATOM 844 C C . ARG A 1 110 ? 16.402 5.713 -0.612 1.00 58.47 110 ARG A C 1
ATOM 846 O O . ARG A 1 110 ? 17.228 5.004 -0.039 1.00 58.47 110 ARG A O 1
ATOM 853 N N . ILE A 1 111 ? 16.018 5.515 -1.870 1.00 57.22 111 ILE A N 1
ATOM 854 C CA . ILE A 1 111 ? 16.702 4.570 -2.753 1.00 57.22 111 ILE A CA 1
ATOM 855 C C . ILE A 1 111 ? 18.124 5.110 -2.939 1.00 57.22 111 ILE A C 1
ATOM 857 O O . ILE A 1 111 ? 18.330 6.160 -3.552 1.00 57.22 111 ILE A O 1
ATOM 861 N N . VAL A 1 112 ? 19.105 4.448 -2.329 1.00 50.25 112 VAL A N 1
ATOM 862 C CA . VAL A 1 112 ? 20.520 4.768 -2.524 1.00 50.25 112 VAL A CA 1
ATOM 863 C C . VAL A 1 112 ? 20.889 4.264 -3.916 1.00 50.25 112 VAL A C 1
ATOM 865 O O . VAL A 1 112 ? 20.788 3.068 -4.180 1.00 50.25 112 VAL A O 1
ATOM 868 N N . ARG A 1 113 ? 21.294 5.164 -4.824 1.00 51.72 113 ARG A N 1
ATOM 869 C CA . ARG A 1 113 ? 21.967 4.747 -6.063 1.00 51.72 113 ARG A CA 1
ATOM 870 C C . ARG A 1 113 ? 23.230 3.990 -5.655 1.00 51.72 113 ARG A C 1
ATOM 872 O O . ARG A 1 113 ? 24.065 4.556 -4.953 1.00 51.72 113 ARG A O 1
ATOM 879 N N . GLY A 1 114 ? 23.348 2.727 -6.059 1.00 39.34 114 GLY A N 1
ATOM 880 C CA . GLY A 1 114 ? 24.558 1.943 -5.824 1.00 39.34 114 GLY A CA 1
ATOM 881 C C . GLY A 1 114 ? 25.790 2.609 -6.459 1.00 39.34 114 GLY A C 1
ATOM 882 O O . GLY A 1 114 ? 25.651 3.326 -7.458 1.00 39.34 114 GLY A O 1
ATOM 883 N N . PRO A 1 115 ? 26.995 2.404 -5.899 1.00 41.12 115 PRO A N 1
ATOM 884 C CA . PRO A 1 115 ? 28.230 2.872 -6.514 1.00 41.12 115 PRO A CA 1
ATOM 885 C C . PRO A 1 115 ? 28.424 2.124 -7.842 1.00 41.12 115 PRO A C 1
ATOM 887 O O . PRO A 1 115 ? 28.656 0.921 -7.852 1.00 41.12 115 PRO A O 1
ATOM 890 N N . GLY A 1 116 ? 28.256 2.823 -8.967 1.00 44.22 116 GLY A N 1
ATOM 891 C CA . GLY A 1 116 ? 28.374 2.227 -10.304 1.00 44.22 116 GLY A CA 1
ATOM 892 C C . GLY A 1 116 ? 27.682 2.991 -11.434 1.00 44.22 116 GLY A C 1
ATOM 893 O O . GLY A 1 116 ? 28.020 2.787 -12.593 1.00 44.22 116 GLY A O 1
ATOM 894 N N . VAL A 1 117 ? 26.768 3.920 -11.129 1.00 49.78 117 VAL A N 1
ATOM 895 C CA . VAL A 1 117 ? 26.186 4.817 -12.144 1.00 49.78 117 VAL A CA 1
ATOM 896 C C . VAL A 1 117 ? 27.102 6.029 -12.317 1.00 49.78 117 VAL A C 1
ATOM 898 O O . VAL A 1 117 ? 27.068 6.990 -11.549 1.00 49.78 117 VAL A O 1
ATOM 901 N N . ASN A 1 118 ? 27.988 5.942 -13.300 1.00 37.22 118 ASN A N 1
ATOM 902 C CA . ASN A 1 118 ? 28.928 6.974 -13.711 1.00 37.22 118 ASN A CA 1
ATOM 903 C C . ASN A 1 118 ? 28.211 8.293 -14.060 1.00 37.22 118 ASN A C 1
ATOM 905 O O . ASN A 1 118 ? 27.424 8.392 -14.996 1.00 37.22 118 ASN A O 1
ATOM 909 N N . ALA A 1 119 ? 28.541 9.334 -13.293 1.00 42.69 119 ALA A N 1
ATOM 910 C CA . ALA A 1 119 ? 28.074 10.711 -13.423 1.00 42.69 119 ALA A CA 1
ATOM 911 C C . ALA A 1 119 ? 28.687 11.441 -14.639 1.00 42.69 119 ALA A C 1
ATOM 913 O O . ALA A 1 119 ? 29.287 12.505 -14.504 1.00 42.69 119 ALA A O 1
ATOM 914 N N . ARG A 1 120 ? 28.553 10.877 -15.843 1.00 40.41 120 ARG A N 1
ATOM 915 C CA . ARG A 1 120 ? 28.852 11.575 -17.101 1.00 40.41 120 ARG A CA 1
ATOM 916 C C . ARG A 1 120 ? 27.641 11.485 -18.017 1.00 40.41 120 ARG A C 1
ATOM 918 O O . ARG A 1 120 ? 27.441 10.488 -18.693 1.00 40.41 120 ARG A O 1
ATOM 925 N N . GLY A 1 121 ? 26.828 12.538 -17.995 1.00 34.97 121 GLY A N 1
ATOM 926 C CA . GLY A 1 121 ? 25.670 12.672 -18.880 1.00 34.97 121 GLY A CA 1
ATOM 927 C C . GLY A 1 121 ? 24.554 13.588 -18.379 1.00 34.97 121 GLY A C 1
ATOM 928 O O . GLY A 1 121 ? 23.585 13.787 -19.097 1.00 34.97 121 GLY A O 1
ATOM 929 N N . VAL A 1 122 ? 24.656 14.174 -17.180 1.00 43.47 122 VAL A N 1
ATOM 930 C CA . VAL A 1 122 ? 23.643 15.122 -16.687 1.00 43.47 122 VAL A CA 1
ATOM 931 C C . VAL A 1 122 ? 24.032 16.543 -17.091 1.00 43.47 122 VAL A C 1
ATOM 933 O O . VAL A 1 122 ? 24.467 17.348 -16.275 1.00 43.47 122 VAL A O 1
ATOM 936 N N . ALA A 1 123 ? 23.888 16.834 -18.383 1.00 38.41 123 ALA A N 1
ATOM 937 C CA . ALA A 1 123 ? 23.717 18.195 -18.871 1.00 38.41 123 ALA A CA 1
ATOM 938 C C . ALA A 1 123 ? 22.231 18.395 -19.184 1.00 38.41 123 ALA A C 1
ATOM 940 O O . ALA A 1 123 ? 21.744 18.168 -20.287 1.00 38.41 123 ALA A O 1
ATOM 941 N N . THR A 1 124 ? 21.521 18.773 -18.129 1.00 36.28 124 THR A N 1
ATOM 942 C CA . THR A 1 124 ? 20.299 19.569 -18.091 1.00 36.28 124 THR A CA 1
ATOM 943 C C . THR A 1 124 ? 19.983 20.319 -19.392 1.00 36.28 124 THR A C 1
ATOM 945 O O . THR A 1 124 ? 20.604 21.336 -19.692 1.00 36.28 124 THR A O 1
ATOM 948 N N . ARG A 1 125 ? 18.910 19.922 -20.081 1.00 40.09 125 ARG A N 1
ATOM 949 C CA . ARG A 1 125 ? 17.964 20.893 -20.646 1.00 40.09 125 ARG A CA 1
ATOM 950 C C . ARG A 1 125 ? 16.541 20.455 -20.337 1.00 40.09 125 ARG A C 1
ATOM 952 O O . ARG A 1 125 ? 15.990 19.550 -20.947 1.00 40.09 125 ARG A O 1
ATOM 959 N N . GLN A 1 126 ? 15.998 21.155 -19.349 1.00 41.84 126 GLN A N 1
ATOM 960 C CA . GLN A 1 126 ? 14.588 21.411 -19.109 1.00 41.84 126 GLN A CA 1
ATOM 961 C C . GLN A 1 126 ? 13.773 21.385 -20.413 1.00 41.84 126 GLN A C 1
ATOM 963 O O . GLN A 1 126 ? 14.016 22.205 -21.302 1.00 41.84 126 GLN A O 1
ATOM 968 N N . ARG A 1 127 ? 12.761 20.520 -20.494 1.00 35.44 127 ARG A N 1
ATOM 969 C CA . ARG A 1 127 ? 11.503 20.862 -21.161 1.00 35.44 127 ARG A CA 1
ATOM 970 C C . ARG A 1 127 ? 10.364 20.020 -20.590 1.00 35.44 127 ARG A C 1
ATOM 972 O O . ARG A 1 127 ? 10.474 18.816 -20.407 1.00 35.44 127 ARG A O 1
ATOM 979 N N . ILE A 1 128 ? 9.335 20.760 -20.213 1.00 41.34 128 ILE A N 1
ATOM 980 C CA . ILE A 1 128 ? 8.060 20.372 -19.621 1.00 41.34 128 ILE A CA 1
ATOM 981 C C . ILE A 1 128 ? 7.117 19.927 -20.747 1.00 41.34 128 ILE A C 1
ATOM 983 O O . ILE A 1 128 ? 7.112 20.609 -21.767 1.00 41.34 128 ILE A O 1
ATOM 987 N N . ALA A 1 129 ? 6.289 18.902 -20.472 1.00 34.62 129 ALA A N 1
ATOM 988 C CA . ALA A 1 129 ? 5.097 18.440 -21.214 1.00 34.62 129 ALA A CA 1
ATOM 989 C C . ALA A 1 129 ? 5.353 18.005 -22.677 1.00 34.62 129 ALA A C 1
ATOM 991 O O . ALA A 1 129 ? 6.197 18.561 -23.358 1.00 34.62 129 ALA A O 1
ATOM 992 N N . SER A 1 130 ? 4.711 16.996 -23.249 1.00 36.06 130 SER A N 1
ATOM 993 C CA . SER A 1 130 ? 3.471 16.266 -22.993 1.00 36.06 130 SER A CA 1
ATOM 994 C C . SER A 1 130 ? 3.651 14.840 -23.535 1.00 36.06 130 SER A C 1
ATOM 996 O O . SER A 1 130 ? 4.598 14.594 -24.274 1.00 36.06 130 SER A O 1
ATOM 998 N N . ASP A 1 131 ? 2.773 13.923 -23.126 1.00 32.84 131 ASP A N 1
ATOM 999 C CA . ASP A 1 131 ? 2.199 12.833 -23.943 1.00 32.84 131 ASP A CA 1
ATOM 1000 C C . ASP A 1 131 ? 1.915 11.621 -23.056 1.00 32.84 131 ASP A C 1
ATOM 1002 O O . ASP A 1 131 ? 2.681 10.671 -22.910 1.00 32.84 131 ASP A O 1
ATOM 1006 N N . VAL A 1 132 ? 0.751 11.708 -22.415 1.00 40.66 132 VAL A N 1
ATOM 1007 C CA . VAL A 1 132 ? -0.002 10.547 -21.961 1.00 40.66 132 VAL A CA 1
ATOM 1008 C C . VAL A 1 132 ? -0.786 10.065 -23.181 1.00 40.66 132 VAL A C 1
ATOM 1010 O O . VAL A 1 132 ? -1.719 10.749 -23.589 1.00 40.66 132 VAL A O 1
ATOM 1013 N N . HIS A 1 133 ? -0.354 8.923 -23.727 1.00 36.84 133 HIS A N 1
ATOM 1014 C CA . HIS A 1 133 ? -1.013 7.985 -24.659 1.00 36.84 133 HIS A CA 1
ATOM 1015 C C . HIS A 1 133 ? -0.109 7.590 -25.835 1.00 36.84 133 HIS A C 1
ATOM 1017 O O . HIS A 1 133 ? -0.136 8.209 -26.896 1.00 36.84 133 HIS A O 1
ATOM 1023 N N . ALA A 1 134 ? 0.625 6.495 -25.632 1.00 38.28 134 ALA A N 1
ATOM 1024 C CA . ALA A 1 134 ? 0.984 5.512 -26.650 1.00 38.28 134 ALA A CA 1
ATOM 1025 C C . ALA A 1 134 ? 1.106 4.144 -25.966 1.00 38.28 134 ALA A C 1
ATOM 1027 O O . ALA A 1 134 ? 1.631 4.122 -24.827 1.00 38.28 134 ALA A O 1
#